Protein AF-A0A3D5WFC8-F1 (afdb_monomer_lite)

Foldseek 3Di:
DFWLLVLLCVLLVVVLVVLCVVCVLLVLPVPVVLPPCPDDPQLNQLSVVSVVLCCVLSPVVSVVLSVCCNPPQADGGTDDLSNVLSNLLSQLNVLSSLLSCLQDPAPVHVVSRDDPVSVVVVCVVVPPPHRHHSCVRNVVSVCSNPVSSVVSNVSVVVD

pLDDT: mean 88.67, std 10.7, range [50.75, 97.94]

Radius of gyration: 18.32 Å; chains: 1; bounding box: 41×29×50 Å

Secondary structure (DSSP, 8-state):
--BHHHHHHHHHHHHHHHHHHHHGGG----HHHHTT-TT-HHHHHHHHHHHHHHHIIIIIHHHHHHHHIIIIIS-S-BSHHHHHHHHHHHGGGHHHHHHHHHHHSSTTTHHHHS-HHHHHHHHHHTTT-PPPPHHHHHHHHHHHHHHHHHHHHHHHHH-

Structure (mmCIF, N/CA/C/O backbone):
data_AF-A0A3D5WFC8-F1
#
_entry.id   AF-A0A3D5WFC8-F1
#
loop_
_atom_site.group_PDB
_atom_site.id
_atom_site.type_symbol
_atom_site.label_atom_id
_atom_site.label_alt_id
_atom_site.label_comp_id
_atom_site.label_asym_id
_atom_site.label_entity_id
_atom_site.label_seq_id
_atom_site.pdbx_PDB_ins_code
_atom_site.Cartn_x
_atom_site.Cartn_y
_atom_site.Cartn_z
_atom_site.occupancy
_atom_site.B_iso_or_equiv
_atom_site.auth_seq_id
_atom_site.auth_comp_id
_atom_site.auth_asym_id
_atom_site.auth_atom_id
_atom_site.pdbx_PDB_model_num
ATOM 1 N N . MET A 1 1 ? -17.756 -12.012 14.397 1.00 64.38 1 MET A N 1
ATOM 2 C CA . MET A 1 1 ? -16.453 -11.496 14.870 1.00 64.38 1 MET A CA 1
ATOM 3 C C . MET A 1 1 ? -16.726 -10.611 16.063 1.00 64.38 1 MET A C 1
ATOM 5 O O . MET A 1 1 ? -17.373 -9.591 15.884 1.00 64.38 1 MET A O 1
ATOM 9 N N . GLU A 1 2 ? -16.324 -11.027 17.261 1.00 75.94 2 GLU A N 1
ATOM 10 C CA . GLU A 1 2 ? -16.666 -10.283 18.483 1.00 75.94 2 GLU A CA 1
ATOM 11 C C . GLU A 1 2 ? -15.630 -9.213 18.832 1.00 75.94 2 GLU A C 1
ATOM 13 O O . GLU A 1 2 ? -16.008 -8.169 19.350 1.00 75.94 2 GLU A O 1
ATOM 18 N N . TYR A 1 3 ? -14.353 -9.437 18.500 1.00 88.94 3 TYR A N 1
ATOM 19 C CA . TYR A 1 3 ? -13.235 -8.543 18.819 1.00 88.94 3 TYR A CA 1
ATOM 20 C C . TYR A 1 3 ? -12.847 -7.633 17.649 1.00 88.94 3 TYR A C 1
ATOM 22 O O . TYR A 1 3 ? -12.728 -8.092 16.508 1.00 88.94 3 TYR A O 1
ATOM 30 N N . GLY A 1 4 ? -12.556 -6.362 17.953 1.00 89.25 4 GLY A N 1
ATOM 31 C CA . GLY A 1 4 ? -12.125 -5.370 16.960 1.00 89.25 4 GLY A CA 1
ATOM 32 C C . GLY A 1 4 ? -10.868 -5.786 16.191 1.00 89.25 4 GLY A C 1
ATOM 33 O O . GLY A 1 4 ? -10.815 -5.669 14.972 1.00 89.25 4 GLY A O 1
ATOM 34 N N . THR A 1 5 ? -9.873 -6.367 16.861 1.00 93.94 5 THR A N 1
ATOM 35 C CA . THR A 1 5 ? -8.644 -6.837 16.201 1.00 93.94 5 THR A CA 1
ATOM 36 C C . THR A 1 5 ? -8.866 -7.999 15.238 1.00 93.94 5 THR A C 1
ATOM 38 O O .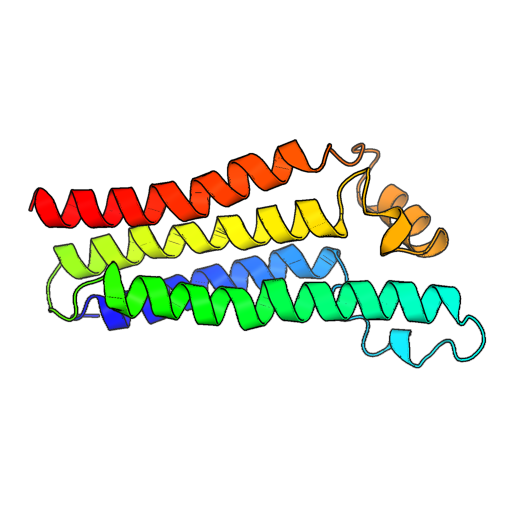 THR A 1 5 ? -8.253 -8.029 14.173 1.00 93.94 5 THR A O 1
ATOM 41 N N . SER A 1 6 ? -9.757 -8.940 15.561 1.00 95.44 6 SER A N 1
ATOM 42 C CA . SER A 1 6 ? -10.132 -10.015 14.634 1.00 95.44 6 SER A CA 1
ATOM 43 C C . SER A 1 6 ? -10.862 -9.458 13.412 1.00 95.44 6 SER A C 1
ATOM 45 O O . SER A 1 6 ? -10.582 -9.873 12.290 1.00 95.44 6 SER A O 1
ATOM 47 N N . ALA A 1 7 ? -11.748 -8.477 13.621 1.00 96.69 7 ALA A N 1
ATOM 48 C CA . ALA A 1 7 ? -12.407 -7.764 12.531 1.00 96.69 7 ALA A CA 1
ATOM 49 C C . ALA A 1 7 ? -11.410 -6.998 11.654 1.00 96.69 7 ALA A C 1
ATOM 51 O O . ALA A 1 7 ? -11.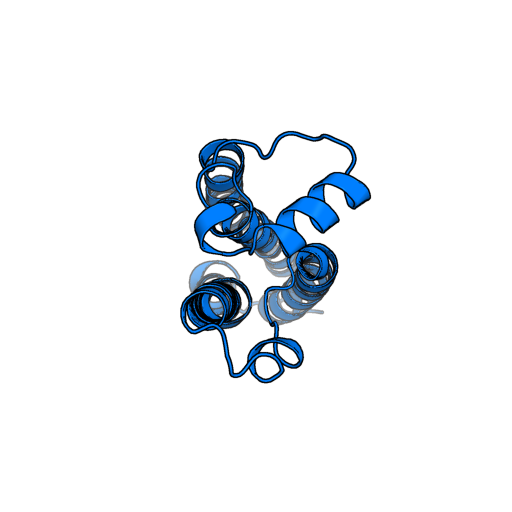531 -7.032 10.432 1.00 96.69 7 ALA A O 1
ATOM 52 N N . LEU A 1 8 ? -10.389 -6.378 12.253 1.00 97.75 8 LEU A N 1
ATOM 53 C CA . LEU A 1 8 ? -9.337 -5.684 11.513 1.00 97.75 8 LEU A CA 1
ATOM 54 C C . LEU A 1 8 ? -8.612 -6.654 10.586 1.00 97.75 8 LEU A C 1
ATOM 56 O O . LEU A 1 8 ? -8.508 -6.371 9.400 1.00 97.75 8 LEU A O 1
ATOM 60 N N . LEU A 1 9 ? -8.156 -7.802 11.099 1.00 97.31 9 LEU A N 1
ATOM 61 C CA . LEU A 1 9 ? -7.469 -8.810 10.285 1.00 97.31 9 LEU A CA 1
ATOM 62 C C . LEU A 1 9 ? -8.339 -9.287 9.115 1.00 97.31 9 LEU A C 1
ATOM 64 O O . LEU A 1 9 ? -7.847 -9.403 7.995 1.00 97.31 9 LEU A O 1
ATOM 68 N N . PHE A 1 10 ? -9.630 -9.517 9.364 1.00 97.6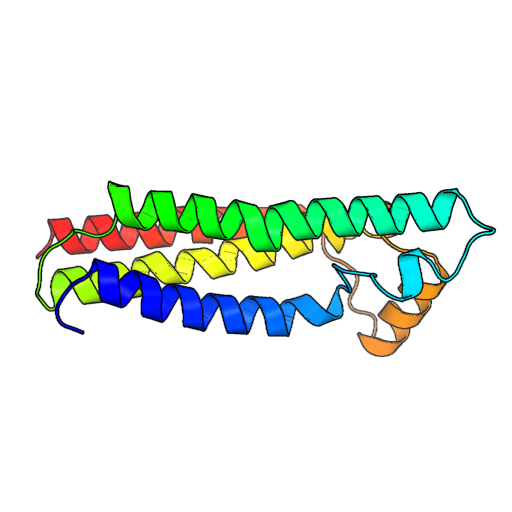2 10 PHE A N 1
ATOM 69 C CA . PHE A 1 10 ? -10.573 -9.951 8.338 1.00 97.62 10 PHE A CA 1
ATOM 70 C C . PHE A 1 10 ? -10.780 -8.895 7.243 1.00 97.62 10 PHE A C 1
ATOM 72 O O . PHE A 1 10 ? -10.532 -9.176 6.070 1.00 97.62 10 PHE A O 1
ATOM 79 N N . PHE A 1 11 ? -11.203 -7.678 7.606 1.00 97.81 11 PHE A N 1
ATOM 80 C CA . PHE A 1 11 ? -11.485 -6.625 6.625 1.00 97.81 11 PHE A CA 1
ATOM 81 C C . PHE A 1 11 ? -10.220 -6.177 5.897 1.00 97.81 11 PHE A C 1
ATOM 83 O O . PHE A 1 11 ? -10.233 -6.024 4.678 1.00 97.81 11 PHE A O 1
ATOM 90 N N . TYR A 1 12 ? -9.109 -6.038 6.623 1.00 97.81 12 TYR A N 1
ATOM 91 C CA . TYR A 1 12 ? -7.823 -5.694 6.032 1.00 97.81 12 TYR A CA 1
ATOM 92 C C . TYR A 1 12 ? -7.377 -6.751 5.023 1.00 97.81 12 TYR A C 1
ATOM 94 O O . TYR A 1 12 ? -6.978 -6.396 3.922 1.00 97.81 12 TYR A O 1
ATOM 102 N N . GLY A 1 13 ? -7.491 -8.042 5.357 1.00 97.56 13 GLY A N 1
ATOM 103 C CA . GLY A 1 13 ? -7.167 -9.134 4.439 1.00 97.56 13 GLY A CA 1
ATOM 104 C C . GLY A 1 13 ? -8.040 -9.137 3.182 1.00 97.56 13 GLY A C 1
ATOM 105 O O . GLY A 1 13 ? -7.520 -9.294 2.078 1.00 97.56 13 GLY A O 1
ATOM 106 N N . LEU A 1 14 ? -9.347 -8.900 3.332 1.00 97.38 14 LEU A N 1
ATOM 107 C CA . LEU A 1 14 ? -10.286 -8.823 2.211 1.00 97.38 14 LEU A CA 1
ATOM 108 C C . LEU A 1 14 ? -9.955 -7.656 1.272 1.00 97.38 14 LEU A C 1
ATOM 110 O O . LEU A 1 14 ? -9.815 -7.853 0.066 1.00 97.38 14 LEU A O 1
ATOM 114 N N . PHE A 1 15 ? -9.764 -6.453 1.815 1.00 97.38 15 PHE A N 1
ATOM 115 C CA . PHE A 1 15 ? -9.379 -5.290 1.013 1.00 97.38 15 PHE A CA 1
ATOM 116 C C . PHE A 1 15 ? -7.979 -5.444 0.421 1.00 97.38 15 PHE A C 1
ATOM 118 O O . PHE A 1 15 ? -7.734 -5.015 -0.704 1.00 97.38 15 PHE A O 1
ATOM 125 N N . TRP A 1 16 ? -7.065 -6.111 1.125 1.00 96.50 16 TRP A N 1
ATOM 126 C CA . TRP A 1 16 ? -5.738 -6.397 0.602 1.00 96.50 16 TRP A CA 1
ATOM 127 C C . TRP A 1 16 ? -5.772 -7.322 -0.620 1.00 96.50 16 TRP A C 1
ATOM 129 O O . TRP A 1 16 ? -5.073 -7.069 -1.603 1.00 96.50 16 TRP A O 1
ATOM 139 N N . ALA A 1 17 ? -6.615 -8.356 -0.598 1.00 96.06 17 ALA A N 1
ATOM 140 C CA . ALA A 1 17 ? -6.797 -9.250 -1.738 1.00 96.06 17 ALA A CA 1
ATOM 141 C C . ALA A 1 17 ? -7.297 -8.496 -2.985 1.00 96.06 17 ALA A C 1
ATOM 143 O O . ALA A 1 17 ? -6.759 -8.684 -4.078 1.00 96.06 17 ALA A O 1
ATOM 144 N N . GLU A 1 18 ? -8.255 -7.582 -2.810 1.00 95.50 18 GLU A N 1
ATOM 145 C CA . GLU A 1 18 ? -8.767 -6.722 -3.887 1.00 95.50 18 GLU A CA 1
ATOM 146 C C . GLU A 1 18 ? -7.669 -5.810 -4.463 1.00 95.50 18 GLU A C 1
ATOM 148 O O . GLU A 1 18 ? -7.518 -5.641 -5.678 1.00 95.50 18 GLU A O 1
ATOM 153 N N . ILE A 1 19 ? -6.824 -5.253 -3.594 1.00 94.38 19 ILE A N 1
ATOM 154 C CA . ILE A 1 19 ? -5.687 -4.429 -4.013 1.00 94.38 19 ILE A CA 1
ATOM 155 C C . ILE A 1 19 ? -4.672 -5.239 -4.817 1.00 94.38 19 ILE A C 1
ATOM 157 O O . ILE A 1 19 ? -4.167 -4.747 -5.829 1.00 94.38 19 ILE A O 1
ATOM 161 N N . LEU A 1 20 ? -4.364 -6.467 -4.402 1.00 93.69 20 LEU A N 1
ATOM 162 C CA . LEU A 1 20 ? -3.470 -7.345 -5.153 1.00 93.69 20 LEU A CA 1
ATOM 163 C C . LEU A 1 20 ? -4.026 -7.654 -6.546 1.00 93.69 20 LEU A C 1
ATOM 165 O O . LEU A 1 20 ? -3.287 -7.548 -7.528 1.00 93.69 20 LEU A O 1
ATOM 169 N N . ALA A 1 21 ? -5.322 -7.962 -6.643 1.00 92.06 21 ALA A N 1
ATOM 170 C CA . ALA A 1 21 ? -5.989 -8.232 -7.914 1.00 92.06 21 ALA A CA 1
ATOM 171 C C . ALA A 1 21 ? -5.920 -7.019 -8.859 1.00 92.06 21 ALA A C 1
ATOM 173 O O . ALA A 1 21 ? -5.464 -7.129 -9.999 1.00 92.06 21 ALA A O 1
ATOM 174 N N . THR A 1 22 ? -6.277 -5.832 -8.367 1.00 89.12 22 THR A N 1
ATOM 175 C CA . THR A 1 22 ? -6.248 -4.587 -9.156 1.00 89.12 22 THR A CA 1
ATOM 176 C C . THR A 1 22 ? -4.829 -4.115 -9.495 1.00 89.12 22 THR A C 1
ATOM 178 O O . THR A 1 22 ? -4.617 -3.460 -10.519 1.00 89.12 22 THR A O 1
ATOM 181 N N . SER A 1 23 ? -3.832 -4.473 -8.680 1.00 90.38 23 SER A N 1
ATOM 182 C CA . SER A 1 23 ? -2.422 -4.126 -8.905 1.00 90.38 23 SER A CA 1
ATOM 183 C C . SER A 1 23 ? -1.710 -5.067 -9.880 1.00 90.38 23 SER A C 1
ATOM 185 O O . SER A 1 23 ? -0.641 -4.722 -10.393 1.00 90.38 23 SER A O 1
ATOM 187 N N . ALA A 1 24 ? -2.292 -6.228 -10.196 1.00 88.00 24 ALA A N 1
ATOM 188 C CA . ALA A 1 24 ? -1.693 -7.224 -11.087 1.00 88.00 24 ALA A CA 1
ATOM 189 C C . ALA A 1 24 ? -1.349 -6.655 -12.477 1.00 88.00 24 ALA A C 1
ATOM 191 O O . ALA A 1 24 ? -0.324 -7.012 -13.067 1.00 88.00 24 ALA A O 1
ATOM 192 N N . ARG A 1 25 ? -2.143 -5.692 -12.969 1.00 85.75 25 ARG A N 1
ATOM 193 C CA . ARG A 1 25 ? -1.919 -5.011 -14.259 1.00 85.75 25 ARG A CA 1
ATOM 194 C C . ARG A 1 25 ? -0.573 -4.289 -14.369 1.00 85.75 25 ARG A C 1
ATOM 196 O O . ARG A 1 25 ? -0.076 -4.105 -15.477 1.00 85.75 25 ARG A O 1
ATOM 203 N N . TYR A 1 26 ? 0.036 -3.911 -13.245 1.00 87.50 26 TYR A N 1
ATOM 204 C CA . TYR A 1 26 ? 1.340 -3.240 -13.213 1.00 87.50 26 TYR A CA 1
ATOM 205 C C . TYR A 1 26 ? 2.525 -4.206 -13.299 1.00 87.50 26 TYR A C 1
ATOM 207 O O . TYR A 1 26 ? 3.673 -3.776 -13.367 1.00 87.50 26 TYR A O 1
ATOM 215 N N . LYS A 1 27 ? 2.278 -5.524 -13.301 1.00 88.00 27 LYS A N 1
ATOM 216 C CA . LYS A 1 27 ? 3.327 -6.550 -13.432 1.00 88.00 27 LYS A CA 1
ATOM 217 C C . LYS A 1 27 ? 4.492 -6.313 -12.461 1.00 88.00 27 LYS A C 1
ATOM 219 O O . LYS A 1 27 ? 5.669 -6.376 -12.837 1.00 88.00 27 LYS A O 1
ATOM 224 N N . GLY A 1 28 ? 4.137 -6.021 -11.209 1.00 86.81 28 GLY A N 1
ATOM 225 C CA . GLY A 1 28 ? 5.076 -5.705 -10.138 1.00 86.81 28 GLY A CA 1
ATOM 226 C C . GLY A 1 28 ? 6.096 -6.802 -9.864 1.00 86.81 28 GLY A C 1
ATOM 227 O O . GLY A 1 28 ? 7.243 -6.504 -9.557 1.00 86.81 28 GLY A O 1
ATOM 228 N N . PHE A 1 29 ? 5.703 -8.063 -10.055 1.00 88.00 29 PHE A N 1
ATOM 229 C CA . PHE A 1 29 ? 6.533 -9.246 -9.827 1.00 88.00 29 PHE A CA 1
ATOM 230 C C . PHE A 1 29 ? 6.840 -9.950 -11.159 1.00 88.00 29 PHE A C 1
ATOM 232 O O . PHE A 1 29 ? 6.189 -10.936 -11.501 1.00 88.00 29 PHE A O 1
ATOM 239 N N . PRO A 1 30 ? 7.811 -9.461 -11.954 1.00 80.38 30 PRO A N 1
ATOM 240 C CA . PRO A 1 30 ? 8.139 -10.013 -13.267 1.00 80.38 30 PRO A CA 1
ATOM 241 C C . PRO A 1 30 ? 8.931 -11.333 -13.176 1.00 80.38 30 PRO A C 1
ATOM 243 O O . PRO A 1 30 ? 9.899 -11.496 -13.907 1.00 80.38 30 PRO A O 1
ATOM 246 N N . THR A 1 31 ? 8.564 -12.272 -12.298 1.00 77.00 31 THR A N 1
ATOM 247 C CA . THR A 1 31 ? 9.368 -13.461 -11.934 1.00 77.00 31 THR A CA 1
ATOM 248 C C . THR A 1 31 ? 9.770 -14.321 -13.133 1.00 77.00 31 THR A C 1
ATOM 250 O O . THR A 1 31 ? 10.934 -14.696 -13.245 1.00 77.00 31 THR A O 1
ATOM 253 N N . VAL A 1 32 ? 8.852 -14.560 -14.074 1.00 77.00 32 VAL A N 1
ATOM 254 C CA . VAL A 1 32 ? 9.123 -15.324 -15.307 1.00 77.00 32 VAL A CA 1
ATOM 255 C C . VAL A 1 32 ? 10.034 -14.539 -16.258 1.00 77.00 32 VAL A C 1
ATOM 257 O O . VAL A 1 32 ? 11.008 -15.058 -16.791 1.00 77.00 32 VAL A O 1
ATOM 260 N N . THR A 1 33 ? 9.755 -13.250 -16.449 1.00 73.12 33 THR A N 1
ATOM 261 C CA . THR A 1 33 ? 10.471 -12.398 -17.413 1.00 73.12 33 THR A CA 1
ATOM 262 C C . THR A 1 33 ? 11.806 -11.857 -16.897 1.00 73.12 33 THR A C 1
ATOM 264 O O . THR A 1 33 ? 12.633 -11.413 -17.690 1.00 73.12 33 THR A O 1
ATOM 267 N N . LEU A 1 34 ? 12.039 -11.864 -15.582 1.00 74.94 34 LEU A N 1
ATOM 268 C CA . LEU A 1 34 ? 13.261 -11.346 -14.963 1.00 74.94 34 LEU A CA 1
ATOM 269 C C . LEU A 1 34 ? 14.480 -12.182 -15.368 1.00 74.94 34 LEU A C 1
ATOM 271 O O . LEU A 1 34 ? 15.558 -11.635 -15.586 1.00 74.94 34 LEU A O 1
ATOM 275 N N . TRP A 1 35 ? 14.276 -13.492 -15.507 1.00 72.06 35 TRP A N 1
ATOM 276 C CA . TRP A 1 35 ? 15.308 -14.468 -15.851 1.00 72.06 35 TRP A CA 1
ATOM 277 C C . TRP A 1 35 ? 15.236 -14.935 -17.304 1.00 72.06 35 TRP A C 1
ATOM 279 O O . TRP A 1 35 ? 16.066 -15.729 -17.716 1.00 72.06 35 TRP A O 1
ATOM 289 N N . ALA A 1 36 ? 14.276 -14.460 -18.098 1.00 69.06 36 ALA A N 1
ATOM 290 C CA . ALA A 1 36 ? 14.138 -14.876 -19.494 1.00 69.06 36 ALA A CA 1
ATOM 291 C C . ALA A 1 36 ? 15.024 -14.075 -20.465 1.00 69.06 36 ALA A C 1
ATOM 293 O O . ALA A 1 36 ? 15.191 -14.482 -21.608 1.00 69.06 36 ALA A O 1
ATOM 294 N N . HIS A 1 37 ? 15.549 -12.907 -20.073 1.00 62.62 37 HIS A N 1
ATOM 295 C CA . HIS A 1 37 ? 16.319 -12.019 -20.961 1.00 62.62 37 HIS A CA 1
ATOM 296 C C . HIS A 1 37 ? 17.721 -11.781 -20.396 1.00 62.62 37 HIS A C 1
ATOM 298 O O . HIS A 1 37 ? 18.009 -10.742 -19.805 1.00 62.62 37 HIS A O 1
ATOM 304 N N . TRP A 1 38 ? 18.606 -12.766 -20.567 1.00 56.62 38 TRP A N 1
ATOM 305 C CA . TRP A 1 38 ? 19.981 -12.724 -20.048 1.00 56.62 38 TRP A CA 1
ATOM 306 C C . TRP A 1 38 ? 20.901 -11.732 -20.792 1.00 56.62 38 TRP A C 1
ATOM 308 O O . TRP A 1 38 ? 22.018 -11.504 -20.340 1.00 56.62 38 TRP A O 1
ATOM 318 N N . GLY A 1 39 ? 20.438 -11.104 -21.883 1.00 60.12 39 GLY A N 1
ATOM 319 C CA . GLY A 1 39 ? 21.254 -10.228 -22.738 1.00 60.12 39 GLY A CA 1
ATOM 320 C C . GLY A 1 39 ? 21.202 -8.720 -22.443 1.00 60.12 39 GLY A C 1
ATOM 321 O O . GLY A 1 39 ? 22.167 -8.025 -22.741 1.00 60.12 39 GLY A O 1
ATOM 322 N N . CYS A 1 40 ? 20.131 -8.191 -21.831 1.00 72.19 40 CYS A N 1
ATOM 323 C CA . CYS A 1 40 ? 19.943 -6.740 -21.648 1.00 72.19 40 CYS A CA 1
ATOM 324 C C . CYS A 1 40 ? 20.012 -6.326 -20.168 1.00 72.19 40 CYS A C 1
ATOM 326 O O . CYS A 1 40 ? 19.020 -6.367 -19.433 1.00 72.19 40 CYS A O 1
ATOM 328 N N . ARG A 1 41 ? 21.199 -5.887 -19.724 1.00 79.75 41 ARG A N 1
ATOM 329 C CA . ARG A 1 41 ? 21.468 -5.461 -18.334 1.00 79.75 41 ARG A CA 1
ATOM 330 C C . ARG A 1 41 ? 20.539 -4.335 -17.860 1.00 79.75 41 ARG A C 1
ATOM 332 O O . ARG A 1 41 ? 20.108 -4.345 -16.703 1.00 79.75 41 ARG A O 1
ATOM 339 N N . ASP A 1 42 ? 20.189 -3.407 -18.747 1.00 83.75 42 ASP A N 1
ATOM 340 C CA . ASP A 1 42 ? 19.332 -2.263 -18.421 1.00 83.75 42 ASP A CA 1
ATOM 341 C C . ASP A 1 42 ? 17.877 -2.672 -18.178 1.00 83.75 42 ASP A C 1
ATOM 343 O O . ASP A 1 42 ? 17.284 -2.280 -17.171 1.00 83.75 42 ASP A O 1
ATOM 347 N N . GLU A 1 43 ? 17.311 -3.532 -19.027 1.00 84.00 43 GLU A N 1
ATOM 348 C CA . GLU A 1 43 ? 15.949 -4.049 -18.846 1.00 84.00 43 GLU A CA 1
ATOM 349 C C . GLU A 1 43 ? 15.820 -4.864 -17.561 1.00 84.00 43 GLU A C 1
ATOM 351 O O . GLU A 1 43 ? 14.871 -4.689 -16.791 1.00 84.00 43 GLU A O 1
ATOM 356 N N . ARG A 1 44 ? 16.816 -5.715 -17.287 1.00 84.56 44 ARG A N 1
ATOM 357 C CA . ARG A 1 44 ? 16.884 -6.485 -16.043 1.00 84.56 44 ARG A CA 1
ATOM 358 C C . ARG A 1 44 ? 16.905 -5.563 -14.828 1.00 84.56 44 ARG A C 1
ATOM 360 O O . ARG A 1 44 ? 16.201 -5.821 -13.854 1.00 84.56 44 ARG A O 1
ATOM 367 N N . THR A 1 45 ? 17.656 -4.465 -14.898 1.00 88.75 45 THR A N 1
ATOM 368 C CA . THR A 1 45 ? 17.728 -3.469 -13.823 1.00 88.75 45 THR A CA 1
ATOM 369 C C . THR A 1 45 ? 16.384 -2.769 -13.609 1.00 88.75 45 THR A C 1
ATOM 371 O O . THR A 1 45 ? 15.957 -2.625 -12.463 1.00 88.75 45 THR A O 1
ATOM 374 N N . ARG A 1 46 ? 15.677 -2.370 -14.676 1.00 89.75 46 ARG A N 1
ATOM 375 C CA . ARG A 1 46 ? 14.333 -1.761 -14.574 1.00 89.75 46 ARG A CA 1
ATOM 376 C C . ARG A 1 46 ? 13.320 -2.724 -13.945 1.00 89.75 46 ARG A C 1
ATOM 378 O O . ARG A 1 46 ? 12.641 -2.357 -12.985 1.00 89.75 46 ARG A O 1
ATOM 385 N N . ARG A 1 47 ? 13.281 -3.978 -14.414 1.00 89.25 47 ARG A N 1
ATOM 386 C CA . ARG A 1 47 ? 12.409 -5.038 -13.873 1.00 89.25 47 ARG A CA 1
ATOM 387 C C . ARG A 1 47 ? 12.719 -5.343 -12.406 1.00 89.25 47 ARG A C 1
ATOM 389 O O . ARG A 1 47 ? 11.794 -5.481 -11.611 1.00 89.25 47 ARG A O 1
ATOM 396 N N . LEU A 1 48 ? 13.999 -5.386 -12.028 1.00 91.00 48 LEU A N 1
ATOM 397 C CA . LEU A 1 48 ? 14.416 -5.582 -10.639 1.00 91.00 48 LEU A CA 1
ATOM 398 C C . LEU A 1 48 ? 13.987 -4.411 -9.748 1.00 91.00 48 LEU A C 1
ATOM 400 O O . LEU A 1 48 ? 13.428 -4.639 -8.682 1.00 91.00 48 LEU A O 1
ATOM 404 N N . LYS A 1 49 ? 14.183 -3.161 -10.190 1.00 92.25 49 LYS A N 1
ATOM 405 C CA . LYS A 1 49 ? 13.706 -1.973 -9.462 1.00 92.25 49 LYS A CA 1
ATOM 406 C C . LYS A 1 49 ? 12.193 -2.030 -9.244 1.00 92.25 49 LYS A C 1
ATOM 408 O O . LYS A 1 49 ? 11.735 -1.806 -8.127 1.00 92.25 49 LYS A O 1
ATOM 413 N N . ARG A 1 50 ? 11.426 -2.383 -10.284 1.00 93.25 50 ARG A N 1
ATOM 414 C CA . ARG A 1 50 ? 9.965 -2.555 -10.201 1.00 93.25 50 ARG A CA 1
ATOM 415 C C . ARG A 1 50 ? 9.590 -3.645 -9.198 1.00 93.25 50 ARG A C 1
ATOM 417 O O . ARG A 1 50 ? 8.701 -3.428 -8.377 1.00 93.25 50 ARG A O 1
ATOM 424 N N . MET A 1 51 ? 10.305 -4.769 -9.210 1.00 94.12 51 MET A N 1
ATOM 425 C CA . MET A 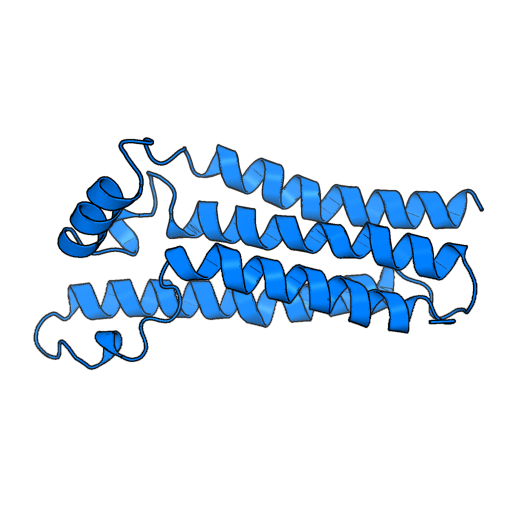1 51 ? 10.122 -5.860 -8.252 1.00 94.12 51 MET A CA 1
ATOM 426 C C . MET A 1 51 ? 10.390 -5.421 -6.817 1.00 94.12 51 MET A C 1
ATOM 428 O O . MET A 1 51 ? 9.538 -5.631 -5.962 1.00 94.12 51 MET A O 1
ATOM 432 N N . VAL A 1 52 ? 11.522 -4.767 -6.553 1.00 94.62 52 VAL A N 1
ATOM 433 C CA . VAL A 1 52 ? 11.877 -4.282 -5.211 1.00 94.62 52 VAL A CA 1
ATOM 434 C C . VAL A 1 52 ? 10.821 -3.312 -4.686 1.00 94.62 52 VAL A C 1
ATOM 436 O O . VAL A 1 52 ? 10.327 -3.488 -3.576 1.00 94.62 52 VAL A O 1
ATOM 439 N N . VAL A 1 53 ? 10.404 -2.336 -5.499 1.00 95.38 53 VAL A N 1
ATOM 440 C CA . VAL A 1 53 ? 9.341 -1.393 -5.117 1.00 95.38 53 VAL A CA 1
ATOM 441 C C . VAL A 1 53 ? 8.022 -2.119 -4.844 1.00 95.38 53 VAL A C 1
ATOM 443 O O . VAL A 1 53 ? 7.339 -1.796 -3.877 1.00 95.38 53 VAL A O 1
ATOM 446 N N . SER A 1 54 ? 7.677 -3.126 -5.648 1.00 95.31 54 SER A N 1
ATOM 447 C CA . SER A 1 54 ? 6.458 -3.923 -5.458 1.00 95.31 54 SER A CA 1
ATOM 448 C C . SER A 1 54 ? 6.515 -4.786 -4.198 1.00 95.31 54 SER A C 1
ATOM 450 O O . SER A 1 54 ? 5.520 -4.891 -3.494 1.00 95.31 54 SER A O 1
ATOM 452 N N . VAL A 1 55 ? 7.671 -5.359 -3.854 1.00 95.50 55 VAL A N 1
ATOM 453 C CA . VAL A 1 55 ? 7.862 -6.066 -2.578 1.00 95.50 55 VAL A CA 1
ATOM 454 C C . VAL A 1 55 ? 7.675 -5.103 -1.407 1.00 95.50 55 VAL A C 1
ATOM 456 O O . VAL A 1 55 ? 6.938 -5.407 -0.472 1.00 95.50 55 VAL A O 1
ATOM 459 N N . ILE A 1 56 ? 8.290 -3.921 -1.465 1.00 96.56 56 ILE A N 1
ATOM 460 C CA . ILE A 1 56 ? 8.188 -2.936 -0.385 1.00 96.56 56 ILE A CA 1
ATOM 461 C C . ILE A 1 56 ? 6.742 -2.463 -0.229 1.00 96.56 56 ILE A C 1
ATOM 463 O O . ILE A 1 56 ? 6.182 -2.578 0.856 1.00 96.56 56 ILE A O 1
ATOM 467 N N . LEU A 1 57 ? 6.118 -1.969 -1.299 1.00 96.12 57 LEU A N 1
ATOM 468 C CA . LEU A 1 57 ? 4.800 -1.338 -1.221 1.00 96.12 57 LEU A CA 1
ATOM 469 C C . LEU A 1 57 ? 3.645 -2.334 -1.147 1.00 96.12 57 LEU A C 1
ATOM 471 O O . LEU A 1 57 ? 2.635 -2.003 -0.544 1.00 96.12 57 LEU A O 1
ATOM 475 N N . LEU A 1 58 ? 3.771 -3.532 -1.724 1.00 95.81 58 LEU A N 1
ATOM 476 C CA . LEU A 1 58 ? 2.700 -4.533 -1.722 1.00 95.81 58 LEU A CA 1
ATOM 477 C C . LEU A 1 58 ? 2.948 -5.707 -0.766 1.00 95.81 58 LEU A C 1
ATOM 479 O O . LEU A 1 58 ? 2.162 -6.636 -0.742 1.00 95.81 58 LEU A O 1
ATOM 483 N N . ASN A 1 59 ? 4.031 -5.754 0.005 1.00 94.88 59 ASN A N 1
ATOM 484 C CA . ASN A 1 59 ? 4.181 -6.816 1.012 1.00 94.88 59 ASN A CA 1
ATOM 485 C C . ASN A 1 59 ? 4.603 -6.230 2.348 1.00 94.88 59 ASN A C 1
ATOM 487 O O . ASN A 1 59 ? 3.883 -6.358 3.333 1.00 94.88 59 ASN A O 1
ATOM 491 N N . ILE A 1 60 ? 5.734 -5.528 2.376 1.00 97.19 60 ILE A N 1
ATOM 492 C CA . ILE A 1 60 ? 6.301 -5.026 3.631 1.00 97.19 60 ILE A CA 1
ATOM 493 C C . ILE A 1 60 ? 5.421 -3.918 4.218 1.00 97.19 60 ILE A C 1
ATOM 495 O O . ILE A 1 60 ? 5.028 -3.987 5.380 1.00 97.19 60 ILE A O 1
ATOM 499 N N . PHE A 1 61 ? 5.078 -2.910 3.415 1.00 96.69 61 PHE A N 1
ATOM 500 C CA . PHE A 1 61 ? 4.327 -1.746 3.877 1.00 96.69 61 PHE A CA 1
ATOM 501 C C . PHE A 1 61 ? 2.923 -2.105 4.402 1.00 96.69 61 PHE A C 1
ATOM 503 O O . PHE A 1 61 ? 2.606 -1.657 5.501 1.00 96.69 61 PHE A O 1
ATOM 510 N N . PRO A 1 62 ? 2.103 -2.946 3.730 1.00 96.88 62 PRO A N 1
ATOM 511 C CA . PRO A 1 62 ? 0.820 -3.383 4.277 1.00 96.88 62 PRO A CA 1
ATOM 512 C C . PRO A 1 62 ? 0.956 -4.100 5.625 1.00 96.88 62 PRO A C 1
ATOM 514 O O . PRO A 1 62 ? 0.200 -3.827 6.550 1.00 96.88 62 PRO A O 1
ATOM 517 N N . ILE A 1 63 ? 1.960 -4.967 5.788 1.00 97.44 63 ILE A N 1
ATOM 518 C CA . ILE A 1 63 ? 2.182 -5.680 7.056 1.00 97.44 63 ILE A CA 1
ATOM 519 C C . ILE A 1 63 ? 2.542 -4.700 8.179 1.00 97.44 63 ILE A C 1
ATOM 521 O O . ILE A 1 63 ? 1.964 -4.760 9.265 1.00 97.44 63 ILE A O 1
ATOM 525 N N . VAL A 1 64 ? 3.466 -3.772 7.917 1.00 97.88 64 VAL A N 1
ATOM 526 C CA . VAL A 1 64 ? 3.853 -2.740 8.892 1.00 97.88 64 VAL A CA 1
ATOM 527 C C . VAL A 1 64 ? 2.654 -1.860 9.241 1.00 97.88 64 VAL A C 1
ATOM 529 O O . VAL A 1 64 ? 2.401 -1.593 10.415 1.00 97.88 64 VAL A O 1
ATOM 532 N N . TRP A 1 65 ? 1.879 -1.453 8.236 1.00 97.94 65 TRP A N 1
ATOM 533 C CA . TRP A 1 65 ? 0.706 -0.613 8.423 1.00 97.94 65 TRP A CA 1
ATOM 534 C C . TRP A 1 65 ? -0.391 -1.316 9.225 1.00 97.94 65 TRP A C 1
ATOM 536 O O . TRP A 1 65 ? -0.938 -0.736 10.160 1.00 97.94 65 TRP A O 1
ATOM 546 N N . LEU A 1 66 ? -0.660 -2.591 8.938 1.00 97.94 66 LEU A N 1
ATOM 547 C CA . LEU A 1 66 ? -1.542 -3.423 9.751 1.00 97.94 66 LEU A CA 1
ATOM 548 C C . LEU A 1 66 ? -1.073 -3.468 11.211 1.00 97.94 66 LEU A C 1
ATOM 550 O O . LEU A 1 66 ? -1.899 -3.342 12.110 1.00 97.94 66 LEU A O 1
ATOM 554 N N . GLY A 1 67 ? 0.237 -3.575 11.452 1.00 97.75 67 GLY A N 1
ATOM 555 C CA . GLY A 1 67 ? 0.824 -3.498 12.792 1.00 97.75 67 GLY A CA 1
ATOM 556 C C . GLY A 1 67 ? 0.509 -2.182 13.512 1.00 97.75 67 GLY A C 1
ATOM 557 O O . GLY A 1 67 ? 0.131 -2.203 14.686 1.00 97.75 67 GLY A O 1
ATOM 558 N N . VAL A 1 68 ? 0.589 -1.048 12.806 1.00 97.56 68 VAL A N 1
ATOM 559 C CA . VAL A 1 68 ? 0.209 0.276 13.333 1.00 97.56 68 VAL A CA 1
ATOM 560 C C . VAL A 1 68 ? -1.273 0.306 13.706 1.00 97.56 68 VAL A C 1
ATOM 562 O O . VAL A 1 68 ? -1.615 0.644 14.840 1.00 97.56 68 VAL A O 1
ATOM 565 N N . LEU A 1 69 ? -2.159 -0.105 12.792 1.00 97.75 69 LEU A N 1
ATOM 566 C CA . LEU A 1 69 ? -3.604 -0.112 13.042 1.00 97.75 69 LEU A CA 1
ATOM 567 C C . LEU A 1 69 ? -3.976 -1.035 14.211 1.00 97.75 69 LEU A C 1
ATOM 569 O O . LEU A 1 69 ? -4.776 -0.668 15.071 1.00 97.75 69 LEU A O 1
ATOM 573 N N . TYR A 1 70 ? -3.367 -2.218 14.261 1.00 97.12 70 TYR A N 1
ATOM 574 C CA . TYR A 1 70 ? -3.612 -3.234 15.281 1.00 97.12 70 TYR A CA 1
ATOM 575 C C . TYR A 1 70 ? -3.149 -2.799 16.674 1.00 97.12 70 TYR A C 1
ATOM 577 O O . TYR A 1 70 ? -3.761 -3.165 17.677 1.00 97.12 70 TYR A O 1
ATOM 585 N N . THR A 1 71 ? -2.045 -2.055 16.746 1.00 96.56 71 THR A N 1
ATOM 586 C CA . THR A 1 71 ? -1.443 -1.668 18.027 1.00 96.56 71 THR A CA 1
ATOM 587 C C . THR A 1 71 ? -2.034 -0.367 18.557 1.00 96.56 71 THR A C 1
ATOM 589 O O . THR A 1 71 ? -2.219 -0.250 19.766 1.00 96.56 71 THR A O 1
ATOM 592 N N . TRP A 1 72 ? -2.322 0.606 17.684 1.00 96.75 72 TRP A N 1
ATOM 593 C CA . TRP A 1 72 ? -2.610 1.985 18.104 1.00 96.75 72 TRP A CA 1
ATOM 594 C C . TRP A 1 72 ? -4.001 2.503 17.741 1.00 96.75 72 TRP A C 1
ATOM 596 O O . TRP A 1 72 ? -4.441 3.478 18.339 1.00 96.75 72 TRP A O 1
ATOM 606 N N . VAL A 1 73 ? -4.696 1.891 16.780 1.00 96.50 73 VAL A N 1
ATOM 607 C CA . VAL A 1 73 ? -5.965 2.434 16.261 1.00 96.50 73 VAL A CA 1
ATOM 608 C C . VAL A 1 73 ? -7.152 1.605 16.731 1.00 96.50 73 VAL A C 1
ATOM 610 O O . VAL A 1 73 ? -8.146 2.153 17.198 1.00 96.50 73 VAL A O 1
ATOM 613 N N . VAL A 1 74 ? -7.062 0.280 16.617 1.00 95.88 74 VAL A N 1
ATOM 614 C CA . VAL A 1 74 ? -8.185 -0.620 16.893 1.00 95.88 74 VAL A CA 1
ATOM 615 C C . VAL A 1 74 ? -8.038 -1.255 18.280 1.00 95.88 74 VAL A C 1
ATOM 617 O O . VAL A 1 74 ? -7.063 -1.966 18.529 1.00 95.88 74 VAL A O 1
ATOM 620 N N . PRO A 1 75 ? -9.003 -1.062 19.195 1.00 93.50 75 PRO A N 1
ATOM 621 C CA . PRO A 1 75 ? -8.916 -1.611 20.541 1.00 93.50 75 PRO A CA 1
ATOM 622 C C . PRO A 1 75 ? -9.099 -3.136 20.564 1.00 93.50 75 PRO A C 1
ATOM 624 O O . PRO A 1 75 ? -9.938 -3.706 19.863 1.00 93.50 75 PRO A O 1
ATOM 627 N N . LYS A 1 76 ? -8.366 -3.805 21.464 1.00 93.12 76 LYS A N 1
ATOM 628 C CA . LYS A 1 76 ? -8.467 -5.253 21.742 1.00 93.12 76 LYS A CA 1
ATOM 629 C C . LYS A 1 76 ? -9.657 -5.589 22.648 1.00 93.12 76 LYS A C 1
ATOM 631 O O . LYS A 1 76 ? -9.505 -6.269 23.659 1.00 93.12 76 LYS A O 1
ATOM 636 N N . LYS A 1 77 ? -10.834 -5.056 22.333 1.00 91.94 77 LYS A N 1
ATOM 637 C CA . LYS A 1 77 ? -12.067 -5.271 23.099 1.00 91.94 77 LYS A CA 1
ATOM 638 C C . LYS A 1 77 ? -13.147 -5.833 22.191 1.00 91.94 77 LYS A C 1
ATOM 640 O O . LYS A 1 77 ? -13.089 -5.658 20.969 1.00 91.94 77 LYS A O 1
ATOM 645 N N . SER A 1 78 ? -14.100 -6.530 22.795 1.00 92.12 78 SER A N 1
ATOM 646 C CA . SER A 1 78 ? -15.295 -6.956 22.090 1.00 92.12 78 SER A CA 1
ATOM 647 C C . SER A 1 78 ? -16.310 -5.820 21.994 1.00 92.12 78 SER A C 1
ATOM 649 O O . SER A 1 78 ? -16.308 -4.896 22.809 1.00 92.12 78 SER A O 1
ATOM 651 N N . GLY A 1 79 ? -17.160 -5.884 20.974 1.00 93.06 79 GLY A N 1
ATOM 652 C CA . GLY A 1 79 ? -18.285 -4.968 20.808 1.00 93.06 79 GLY A CA 1
ATOM 653 C C . GLY A 1 79 ? -18.377 -4.349 19.419 1.00 93.06 79 GLY A C 1
ATOM 654 O O . GLY A 1 79 ? -17.442 -4.390 18.619 1.00 93.06 79 GLY A O 1
ATOM 655 N N . VAL A 1 80 ? -19.532 -3.741 19.150 1.00 94.06 80 VAL A N 1
ATOM 656 C CA . VAL A 1 80 ? -19.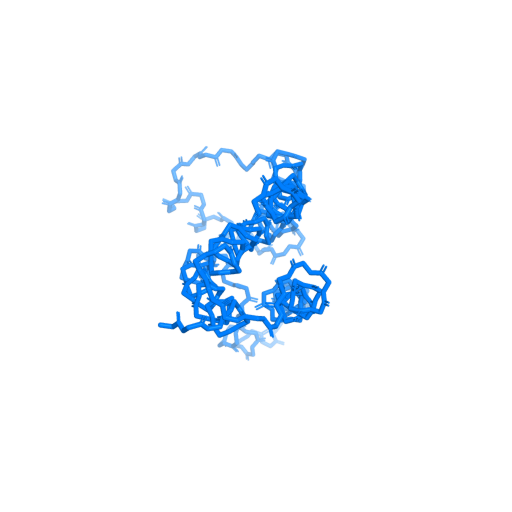853 -3.161 17.840 1.00 94.06 80 VAL A CA 1
ATOM 657 C C . VAL A 1 80 ? -18.920 -1.999 17.498 1.00 94.06 80 VAL A C 1
ATOM 659 O O . VAL A 1 80 ? -18.424 -1.935 16.379 1.00 94.06 80 VAL A O 1
ATOM 662 N N . VAL A 1 81 ? -18.618 -1.120 18.460 1.00 95.12 81 VAL A N 1
ATOM 663 C CA . VAL A 1 81 ? -17.747 0.046 18.229 1.00 95.12 81 VAL A CA 1
ATOM 664 C C . VAL A 1 81 ? -16.327 -0.379 17.807 1.00 95.12 81 VAL A C 1
ATOM 666 O O . VAL A 1 81 ? -15.915 0.026 16.720 1.00 95.12 81 VAL A O 1
ATOM 669 N N . PRO A 1 82 ? -15.600 -1.258 18.537 1.00 95.75 82 PRO A N 1
ATOM 670 C CA . PRO A 1 82 ? -14.314 -1.797 18.077 1.00 95.75 82 PRO A CA 1
ATOM 671 C C . PRO A 1 82 ? -14.345 -2.430 16.679 1.00 95.75 82 PRO A C 1
ATOM 673 O O . PRO A 1 82 ? -13.400 -2.264 15.907 1.00 95.75 82 PRO A O 1
ATOM 676 N N . VAL A 1 83 ? -15.416 -3.157 16.341 1.00 96.25 83 VAL A N 1
ATOM 677 C CA . VAL A 1 83 ? -15.579 -3.790 15.022 1.00 96.25 83 VAL A CA 1
ATOM 678 C C . VAL A 1 83 ? -15.770 -2.739 13.924 1.00 96.25 83 VAL A C 1
ATOM 680 O O . VAL A 1 83 ? -15.134 -2.830 12.874 1.00 96.25 83 VAL A O 1
ATOM 683 N N . SER A 1 84 ? -16.578 -1.709 14.171 1.00 96.62 84 SER A N 1
ATOM 684 C CA . SER A 1 84 ? -16.774 -0.592 13.240 1.00 96.62 84 SER A CA 1
ATOM 685 C C . SER A 1 84 ? -15.499 0.232 13.051 1.00 96.62 84 SER A C 1
ATOM 687 O O . SER A 1 84 ? -15.152 0.571 11.920 1.00 96.62 84 SER A O 1
ATOM 689 N N . MET A 1 85 ? -14.752 0.494 14.132 1.00 97.56 85 MET A N 1
ATOM 690 C CA . MET A 1 85 ? -13.433 1.133 14.059 1.00 97.56 85 MET A CA 1
ATOM 691 C C . MET A 1 85 ? -12.479 0.323 13.178 1.00 97.56 85 MET A C 1
ATOM 693 O O . MET A 1 85 ? -11.775 0.891 12.347 1.00 97.56 85 MET A O 1
ATOM 697 N N . ALA A 1 86 ? -12.475 -1.003 13.325 1.00 97.62 86 ALA A N 1
ATOM 698 C CA . ALA A 1 86 ? -11.641 -1.895 12.534 1.00 97.62 86 ALA A CA 1
ATOM 699 C C . ALA A 1 86 ? -11.984 -1.869 11.040 1.00 97.62 86 ALA A C 1
ATOM 701 O O . ALA A 1 86 ? -11.085 -1.742 10.206 1.00 97.62 86 ALA A O 1
ATOM 702 N N . ALA A 1 87 ? -13.276 -1.937 10.704 1.00 97.06 87 ALA A N 1
ATOM 703 C CA . ALA A 1 87 ? -13.750 -1.823 9.329 1.00 97.06 87 ALA A CA 1
ATOM 704 C C . ALA A 1 87 ? -13.325 -0.482 8.710 1.00 97.06 87 ALA A C 1
ATOM 706 O O . ALA A 1 87 ? -12.717 -0.460 7.640 1.00 97.06 87 ALA A O 1
ATOM 707 N N . LEU A 1 88 ? -13.549 0.628 9.420 1.00 97.31 88 LEU A N 1
ATOM 708 C CA . LEU A 1 88 ? -13.206 1.963 8.939 1.00 97.31 88 LEU A CA 1
ATOM 709 C C . LEU A 1 88 ? -11.692 2.144 8.773 1.00 97.31 88 LEU A C 1
ATOM 711 O O . LEU A 1 88 ? -11.241 2.564 7.711 1.00 97.31 88 LEU A O 1
ATOM 715 N N . ALA A 1 89 ? -10.899 1.761 9.777 1.00 97.69 89 ALA A N 1
ATOM 716 C CA . ALA A 1 89 ? -9.441 1.849 9.729 1.00 97.69 89 ALA A CA 1
ATOM 717 C C . ALA A 1 89 ? -8.851 1.015 8.582 1.00 97.69 89 ALA A C 1
ATOM 719 O O . ALA A 1 89 ? -7.895 1.446 7.934 1.00 97.69 89 ALA A O 1
ATOM 720 N N . SER A 1 90 ? -9.427 -0.157 8.295 1.00 97.81 90 SER A N 1
ATOM 721 C CA . SER A 1 90 ? -8.935 -1.041 7.235 1.00 97.81 90 SER A CA 1
ATOM 722 C C . SER A 1 90 ? -9.061 -0.447 5.825 1.00 97.81 90 SER A C 1
ATOM 724 O O . SER A 1 90 ? -8.231 -0.766 4.982 1.00 97.81 90 SER A O 1
ATOM 726 N N . LEU A 1 91 ? -9.983 0.496 5.577 1.00 97.44 91 LEU A N 1
ATOM 727 C CA . LEU A 1 91 ? -10.101 1.202 4.287 1.00 97.44 91 LEU A CA 1
ATOM 728 C C . LEU A 1 91 ? -8.858 2.033 3.930 1.00 97.44 91 LEU A C 1
ATOM 730 O O . LEU A 1 91 ? -8.609 2.306 2.755 1.00 97.44 91 LEU A O 1
ATOM 734 N N . SER A 1 92 ? -8.035 2.391 4.919 1.00 97.44 92 SER A N 1
ATOM 735 C CA . SER A 1 92 ? -6.759 3.084 4.696 1.00 97.44 92 SER A CA 1
ATOM 736 C C . SER A 1 92 ? -5.825 2.339 3.736 1.00 97.44 92 SER A C 1
ATOM 738 O O . SER A 1 92 ? -5.023 2.964 3.040 1.00 97.44 92 SER A O 1
ATOM 740 N N . ILE A 1 93 ? -5.965 1.013 3.640 1.00 96.25 93 ILE A N 1
ATOM 741 C CA . ILE A 1 93 ? -5.141 0.156 2.790 1.00 96.25 93 ILE A CA 1
ATOM 742 C C . ILE A 1 93 ? -5.263 0.495 1.299 1.00 96.25 93 ILE A C 1
ATOM 744 O O . ILE A 1 93 ? -4.274 0.390 0.578 1.00 96.25 93 ILE A O 1
ATOM 748 N N . PHE A 1 94 ? -6.407 1.017 0.838 1.00 95.62 94 PHE A N 1
ATOM 749 C CA . PHE A 1 94 ? -6.571 1.498 -0.543 1.00 95.62 94 PHE A CA 1
ATOM 750 C C . PHE A 1 94 ? -5.623 2.656 -0.887 1.00 95.62 94 PHE A C 1
ATOM 752 O O . PHE A 1 94 ? -5.275 2.862 -2.055 1.00 95.62 94 PHE A O 1
ATOM 759 N N . GLY A 1 95 ? -5.140 3.380 0.128 1.00 94.69 95 GLY A N 1
ATOM 760 C CA . GLY A 1 95 ? -4.089 4.374 -0.040 1.00 94.69 95 GLY A CA 1
ATOM 761 C C . GLY A 1 95 ? -2.796 3.766 -0.586 1.00 94.69 95 GLY A C 1
ATOM 762 O O . GLY A 1 95 ? -2.158 4.365 -1.450 1.00 94.69 95 GLY A O 1
ATOM 763 N N . ILE A 1 96 ? -2.455 2.537 -0.183 1.00 93.50 96 ILE A N 1
ATOM 764 C CA . ILE A 1 96 ? -1.248 1.822 -0.626 1.00 93.50 96 ILE A CA 1
ATOM 765 C C . ILE A 1 96 ? -1.277 1.582 -2.136 1.00 93.50 96 ILE A C 1
ATOM 767 O O . ILE A 1 96 ? -0.275 1.804 -2.810 1.00 93.50 96 ILE A O 1
ATOM 771 N N . THR A 1 97 ? -2.424 1.200 -2.700 1.00 92.25 97 THR A N 1
ATOM 772 C CA . THR A 1 97 ? -2.586 1.010 -4.152 1.00 92.25 97 THR A CA 1
ATOM 773 C C . THR A 1 97 ? -2.336 2.299 -4.917 1.00 92.25 97 THR A C 1
ATOM 775 O O . THR A 1 97 ? -1.710 2.295 -5.978 1.00 92.25 97 THR A O 1
ATOM 778 N N . ARG A 1 98 ? -2.817 3.426 -4.379 1.00 91.19 98 ARG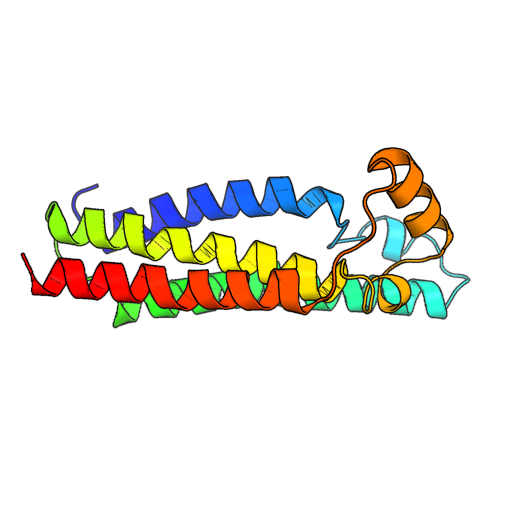 A N 1
ATOM 779 C CA . ARG A 1 98 ? -2.601 4.748 -4.973 1.00 91.19 98 ARG A CA 1
ATOM 780 C C . ARG A 1 98 ? -1.133 5.149 -4.886 1.00 91.19 98 ARG A C 1
ATOM 782 O O . ARG A 1 98 ? -0.582 5.581 -5.894 1.00 91.19 98 ARG A O 1
ATOM 789 N N . LEU A 1 99 ? -0.477 4.928 -3.746 1.00 93.62 99 LEU A N 1
ATOM 790 C CA . LEU A 1 99 ? 0.966 5.137 -3.619 1.00 93.62 99 LEU A CA 1
ATOM 791 C C . LEU A 1 99 ? 1.742 4.277 -4.622 1.00 93.62 99 LEU A C 1
ATOM 793 O O . LEU A 1 99 ? 2.584 4.793 -5.351 1.00 93.62 99 LEU A O 1
ATOM 797 N N . TYR A 1 100 ? 1.408 2.991 -4.716 1.00 94.19 100 TYR A N 1
ATOM 798 C CA . TYR A 1 100 ? 2.026 2.054 -5.648 1.00 94.19 100 TYR A CA 1
ATOM 799 C C . TYR A 1 100 ? 1.892 2.519 -7.100 1.00 94.19 100 TYR A C 1
ATOM 801 O O . TYR A 1 100 ? 2.900 2.617 -7.801 1.00 94.19 100 TYR A O 1
ATOM 809 N N . HIS A 1 101 ? 0.683 2.906 -7.522 1.00 91.25 101 HIS A N 1
ATOM 810 C CA . HIS A 1 101 ? 0.450 3.506 -8.836 1.00 91.25 101 HIS A CA 1
ATOM 811 C C . HIS A 1 101 ? 1.337 4.734 -9.047 1.00 91.25 101 HIS A C 1
ATOM 813 O O . HIS A 1 101 ? 2.054 4.804 -10.041 1.00 91.25 101 HIS A O 1
ATOM 819 N N . GLY A 1 102 ? 1.318 5.694 -8.119 1.00 89.56 102 GLY A N 1
ATOM 820 C CA . GLY A 1 102 ? 2.094 6.927 -8.248 1.00 89.56 102 GLY A CA 1
ATOM 821 C C . GLY A 1 102 ? 3.594 6.672 -8.389 1.00 89.56 102 GLY A C 1
ATOM 822 O O . GLY A 1 102 ? 4.258 7.345 -9.173 1.00 89.56 102 GLY A O 1
ATOM 823 N N . VAL A 1 103 ? 4.129 5.680 -7.677 1.00 92.50 103 VAL A N 1
ATOM 824 C CA . VAL A 1 103 ? 5.563 5.374 -7.682 1.00 92.50 103 VAL A CA 1
ATOM 825 C C . VAL A 1 103 ? 6.011 4.651 -8.948 1.00 92.50 103 VAL A C 1
ATOM 827 O O . VAL A 1 103 ? 7.119 4.915 -9.404 1.00 92.50 103 VAL A O 1
ATOM 830 N N . ILE A 1 104 ? 5.212 3.737 -9.503 1.00 90.75 104 ILE A N 1
ATOM 831 C CA . ILE A 1 104 ? 5.670 2.891 -10.621 1.00 90.75 104 ILE A CA 1
ATOM 832 C C . ILE A 1 104 ? 5.061 3.271 -11.971 1.00 90.75 104 ILE A C 1
ATOM 834 O O . ILE A 1 104 ? 5.666 2.982 -12.997 1.00 90.75 104 ILE A O 1
ATOM 838 N N . ALA A 1 105 ? 3.849 3.827 -11.975 1.00 86.06 105 ALA A N 1
ATOM 839 C CA . ALA A 1 105 ? 2.974 3.951 -13.140 1.00 86.06 105 ALA A CA 1
ATOM 840 C C . ALA A 1 105 ? 2.541 5.401 -13.415 1.00 86.06 105 ALA A C 1
ATOM 842 O O . ALA A 1 105 ? 1.633 5.634 -14.206 1.00 86.06 105 ALA A O 1
ATOM 843 N N . SER A 1 106 ? 3.194 6.379 -12.786 1.00 87.31 106 SER A N 1
ATOM 844 C CA . SER A 1 106 ? 3.020 7.795 -13.126 1.00 87.31 106 SER A CA 1
ATOM 845 C C . SER A 1 106 ? 3.865 8.192 -14.333 1.00 87.31 106 SER A C 1
ATOM 847 O O . SER A 1 106 ? 4.861 7.537 -14.661 1.00 87.31 106 SER A O 1
ATOM 849 N N . ARG A 1 107 ? 3.512 9.315 -14.965 1.00 83.00 107 ARG A N 1
ATOM 850 C CA . ARG A 1 107 ? 4.205 9.836 -16.156 1.00 83.00 107 ARG A CA 1
ATOM 851 C C . ARG A 1 107 ? 5.708 9.975 -15.947 1.00 83.00 107 ARG A C 1
ATOM 853 O O . ARG A 1 107 ? 6.497 9.694 -16.842 1.00 83.00 107 ARG A O 1
ATOM 860 N N . GLU A 1 108 ? 6.103 10.400 -14.754 1.00 85.19 108 GLU A N 1
ATOM 861 C CA . GLU A 1 108 ? 7.491 10.671 -14.394 1.00 85.19 108 GLU A CA 1
ATOM 862 C C . GLU A 1 108 ? 8.295 9.397 -14.084 1.00 85.19 108 GLU A C 1
ATOM 864 O O . GLU A 1 108 ? 9.530 9.415 -14.104 1.00 85.19 108 GLU A O 1
ATOM 869 N N . THR A 1 109 ? 7.619 8.287 -13.777 1.00 87.94 109 THR A N 1
ATOM 870 C CA . THR A 1 109 ? 8.257 7.075 -13.246 1.00 87.94 109 THR A CA 1
ATOM 871 C C . THR A 1 109 ? 8.192 5.889 -14.195 1.00 87.94 109 THR A C 1
ATOM 873 O O . THR A 1 109 ? 9.116 5.077 -14.184 1.00 87.94 109 THR A O 1
ATOM 876 N N . MET A 1 110 ? 7.188 5.816 -15.071 1.00 87.44 110 MET A N 1
ATOM 877 C CA . MET A 1 110 ? 6.984 4.685 -15.980 1.00 87.44 110 MET A CA 1
ATOM 878 C C . MET A 1 110 ? 8.240 4.322 -16.784 1.00 87.44 110 MET A C 1
ATOM 880 O O . MET A 1 110 ? 8.647 3.162 -16.791 1.00 87.44 110 MET A O 1
ATOM 884 N N . ASN A 1 111 ? 8.942 5.303 -17.355 1.00 86.44 111 ASN A N 1
ATOM 885 C CA . ASN A 1 111 ? 10.163 5.064 -18.144 1.00 86.44 111 ASN A CA 1
ATOM 886 C C . ASN A 1 111 ? 11.333 4.495 -17.315 1.00 86.44 111 ASN A C 1
ATOM 888 O O . ASN A 1 111 ? 12.272 3.919 -17.863 1.00 86.44 111 ASN A O 1
ATOM 892 N N . ARG A 1 112 ? 11.296 4.640 -15.983 1.00 88.50 112 ARG A N 1
ATOM 893 C CA . ARG A 1 112 ? 12.307 4.083 -15.068 1.00 88.50 112 ARG A CA 1
ATOM 894 C C . ARG A 1 112 ? 12.048 2.615 -14.734 1.00 88.50 112 ARG A C 1
ATOM 896 O O . ARG A 1 112 ? 12.985 1.918 -14.342 1.00 88.50 112 ARG A O 1
ATOM 903 N N . PHE A 1 113 ? 10.802 2.160 -14.863 1.00 88.75 113 PHE A N 1
ATOM 904 C CA . PHE A 1 113 ? 10.360 0.837 -14.422 1.00 88.75 113 PHE A CA 1
ATOM 905 C C . PHE A 1 113 ? 9.931 -0.084 -15.560 1.00 88.75 113 PHE A C 1
ATOM 907 O O . PHE A 1 113 ? 9.984 -1.299 -15.377 1.00 88.75 113 PHE A O 1
ATOM 914 N N . TYR A 1 114 ? 9.532 0.458 -16.709 1.00 88.50 114 TYR A N 1
ATOM 915 C CA . TYR A 1 114 ? 9.069 -0.303 -17.866 1.00 88.50 114 TYR A CA 1
ATOM 916 C C . TYR A 1 114 ? 10.004 -0.122 -19.067 1.00 88.50 114 TYR A C 1
ATOM 918 O O . TYR A 1 114 ? 10.716 0.882 -19.187 1.00 88.50 114 TYR A O 1
ATOM 926 N N . THR A 1 115 ? 10.043 -1.130 -19.936 1.00 86.25 115 THR A N 1
ATOM 927 C CA . THR A 1 115 ? 10.695 -1.041 -21.251 1.00 86.25 115 THR A CA 1
ATOM 928 C C . THR A 1 115 ? 9.758 -0.408 -22.276 1.00 86.25 115 THR A C 1
ATOM 930 O O . THR A 1 115 ? 8.541 -0.412 -22.091 1.00 86.25 115 THR A O 1
ATOM 933 N N . ASP A 1 116 ? 10.298 0.094 -23.384 1.00 85.06 116 ASP A N 1
ATOM 934 C CA . ASP A 1 116 ? 9.485 0.713 -24.442 1.00 85.06 116 ASP A CA 1
ATOM 935 C C . ASP A 1 116 ? 8.481 -0.285 -25.042 1.00 85.06 116 ASP A C 1
ATOM 937 O O . ASP A 1 116 ? 7.344 0.067 -25.350 1.00 85.06 116 ASP A O 1
ATOM 941 N N . GLU A 1 117 ? 8.852 -1.568 -25.113 1.00 84.31 117 GLU A N 1
ATOM 942 C CA . GLU A 1 117 ? 7.944 -2.644 -25.514 1.00 84.31 117 GLU A CA 1
ATOM 943 C C . GLU A 1 117 ? 6.788 -2.830 -24.513 1.00 84.31 117 GLU A C 1
ATOM 945 O O . GLU A 1 117 ? 5.629 -2.993 -24.908 1.00 84.31 117 GLU A O 1
ATOM 950 N N . GLU A 1 118 ? 7.081 -2.796 -23.207 1.00 84.62 118 GLU A N 1
ATOM 951 C CA . GLU A 1 118 ? 6.063 -2.872 -22.156 1.00 84.62 118 GLU A CA 1
ATOM 952 C C . GLU A 1 118 ? 5.124 -1.661 -22.215 1.00 84.62 118 GLU A C 1
ATOM 954 O O . GLU A 1 118 ? 3.908 -1.844 -22.146 1.00 84.62 118 GLU A O 1
ATOM 959 N N . LEU A 1 119 ? 5.662 -0.455 -22.418 1.00 83.00 119 LEU A N 1
ATOM 960 C CA . LEU A 1 119 ? 4.894 0.785 -22.563 1.00 83.00 119 LEU A CA 1
ATOM 961 C C . LEU A 1 119 ? 4.014 0.771 -23.815 1.00 83.00 119 LEU A C 1
ATOM 963 O O . LEU A 1 119 ? 2.831 1.104 -23.741 1.00 83.00 119 LEU A O 1
ATOM 967 N N . GLY A 1 120 ? 4.542 0.300 -24.947 1.00 79.00 120 GLY A N 1
ATOM 968 C CA . GLY A 1 120 ? 3.780 0.146 -26.185 1.00 79.00 120 GLY A CA 1
ATOM 969 C C . GLY A 1 120 ? 2.662 -0.896 -26.073 1.00 79.00 120 GLY A C 1
ATOM 970 O O . GLY A 1 120 ? 1.614 -0.767 -26.705 1.00 79.00 120 GLY A O 1
ATOM 971 N N . LYS A 1 121 ? 2.830 -1.945 -25.256 1.00 79.50 121 LYS A N 1
ATOM 972 C CA . LYS A 1 121 ? 1.725 -2.856 -24.899 1.00 79.50 121 LYS A CA 1
ATOM 973 C C . LYS A 1 121 ? 0.724 -2.170 -23.966 1.00 79.50 121 LYS A C 1
ATOM 975 O O . LYS A 1 121 ? -0.477 -2.346 -24.141 1.00 79.50 121 LYS A O 1
ATOM 980 N N . TRP A 1 122 ? 1.200 -1.367 -23.018 1.00 74.69 122 TRP A N 1
ATOM 981 C CA . TRP A 1 122 ? 0.358 -0.672 -22.048 1.00 74.69 122 TRP A CA 1
ATOM 982 C C . TRP A 1 122 ? -0.586 0.338 -22.708 1.00 74.69 122 TRP A C 1
ATOM 984 O O . TRP A 1 122 ? -1.790 0.264 -22.469 1.00 74.69 122 TRP A O 1
ATOM 994 N N . GLY A 1 123 ? -0.069 1.183 -23.610 1.00 68.19 123 GLY A N 1
ATOM 995 C CA . GLY A 1 123 ? -0.860 2.169 -24.357 1.00 68.19 123 GLY A CA 1
ATOM 996 C C . GLY A 1 123 ? -1.895 1.552 -25.305 1.00 68.19 123 GLY A C 1
ATOM 997 O O . GLY A 1 123 ? -2.955 2.134 -25.513 1.00 68.19 123 GLY A O 1
ATOM 998 N N . ARG A 1 124 ? -1.637 0.340 -25.823 1.00 67.12 124 ARG A N 1
ATOM 999 C CA . ARG A 1 124 ? -2.604 -0.422 -26.637 1.00 67.12 124 ARG A CA 1
ATOM 1000 C C . ARG A 1 124 ? -3.740 -1.033 -25.815 1.00 67.12 124 ARG A C 1
ATOM 1002 O O . ARG A 1 124 ? -4.842 -1.163 -26.328 1.00 67.12 124 ARG A O 1
ATOM 1009 N N . ILE A 1 125 ? -3.471 -1.423 -24.567 1.00 63.59 125 ILE A N 1
ATOM 1010 C CA . ILE A 1 125 ? -4.452 -2.085 -23.689 1.00 63.59 125 ILE A CA 1
ATOM 1011 C C . ILE A 1 125 ? -5.309 -1.066 -22.924 1.00 63.59 125 ILE A C 1
ATOM 1013 O O . ILE A 1 125 ? -6.486 -1.317 -22.700 1.00 63.59 125 ILE A O 1
ATOM 1017 N N . HIS A 1 126 ? -4.733 0.069 -22.522 1.00 63.66 126 HIS A N 1
ATOM 1018 C CA . HIS A 1 126 ? -5.389 1.032 -21.626 1.00 63.66 126 HIS A CA 1
ATOM 1019 C C . HIS A 1 126 ? -5.931 2.274 -22.344 1.00 63.66 126 HIS A C 1
ATOM 1021 O O . HIS A 1 126 ? -6.342 3.211 -21.677 1.00 63.66 126 HIS A O 1
ATOM 1027 N N . GLY A 1 127 ? -5.943 2.275 -23.682 1.00 50.75 127 GLY A N 1
ATOM 1028 C CA . GLY A 1 127 ? -6.669 3.261 -24.480 1.00 50.75 127 GLY A CA 1
ATOM 1029 C C . GLY A 1 127 ? -6.309 4.710 -24.164 1.00 50.75 127 GLY A C 1
ATOM 1030 O O . GLY A 1 127 ? -7.146 5.437 -23.659 1.00 50.75 127 GLY A O 1
ATOM 1031 N N . GLY A 1 128 ? -5.085 5.140 -24.478 1.00 52.44 128 GLY A N 1
ATOM 1032 C CA . GLY A 1 128 ? -4.746 6.567 -24.587 1.00 52.44 128 GLY A CA 1
ATOM 1033 C C . GLY A 1 128 ? -4.837 7.428 -23.319 1.00 52.44 128 GLY A C 1
ATOM 1034 O O . GLY A 1 128 ? -4.472 8.598 -23.404 1.00 52.44 128 GLY A O 1
ATOM 1035 N N . ASP A 1 129 ? -5.264 6.891 -22.172 1.00 57.16 129 ASP A N 1
ATOM 1036 C CA . ASP A 1 129 ? -5.255 7.625 -20.907 1.00 57.16 129 ASP A CA 1
ATOM 1037 C C . ASP A 1 129 ? -3.813 8.023 -20.580 1.00 57.16 129 ASP A C 1
ATOM 1039 O O . ASP A 1 129 ? -2.957 7.180 -20.279 1.00 57.16 129 ASP A O 1
ATOM 1043 N N . GLU A 1 130 ? -3.521 9.322 -20.694 1.00 59.41 130 GLU A N 1
ATOM 1044 C CA . GLU A 1 130 ? -2.201 9.836 -20.368 1.00 59.41 130 GLU A CA 1
ATOM 1045 C C . GLU A 1 130 ? -1.892 9.505 -18.905 1.00 59.41 130 GLU A C 1
ATOM 1047 O O . GLU A 1 130 ? -2.702 9.808 -18.020 1.00 59.41 130 GLU A O 1
ATOM 1052 N N . PRO A 1 131 ? -0.715 8.925 -18.617 1.00 65.19 131 PRO A N 1
ATOM 1053 C CA . PRO A 1 131 ? -0.334 8.679 -17.244 1.00 65.19 131 PRO A CA 1
ATOM 1054 C C . PRO A 1 131 ? -0.377 10.004 -16.480 1.00 65.19 131 PRO A C 1
ATOM 1056 O O . PRO A 1 131 ? 0.198 11.012 -16.901 1.00 65.19 131 PRO A O 1
ATOM 1059 N N . HIS A 1 132 ? -1.093 10.022 -15.358 1.00 76.31 132 HIS A N 1
ATOM 1060 C CA . HIS A 1 132 ? -1.195 11.227 -14.552 1.00 76.31 132 HIS A CA 1
ATOM 1061 C C . HIS A 1 132 ? 0.122 11.501 -13.815 1.00 76.31 132 HIS A C 1
ATOM 1063 O O . HIS A 1 132 ? 0.989 10.633 -13.651 1.00 76.31 132 HIS A O 1
ATOM 1069 N N . ARG A 1 133 ? 0.264 12.746 -13.351 1.00 84.94 133 ARG A N 1
ATOM 1070 C CA . ARG A 1 133 ? 1.392 13.158 -12.512 1.00 84.94 133 ARG A CA 1
ATOM 1071 C C . ARG A 1 133 ? 1.408 12.355 -11.220 1.00 84.94 133 ARG A C 1
ATOM 1073 O O . ARG A 1 133 ? 0.358 12.104 -10.630 1.00 84.94 133 ARG A O 1
ATOM 1080 N N . ILE A 1 134 ? 2.601 12.057 -10.717 1.00 87.44 134 ILE A N 1
ATOM 1081 C CA . ILE A 1 134 ? 2.806 11.340 -9.450 1.00 87.44 134 ILE A CA 1
ATOM 1082 C C . ILE A 1 134 ? 1.930 11.857 -8.288 1.00 87.44 134 ILE A C 1
ATOM 1084 O O . ILE A 1 134 ? 1.328 11.066 -7.558 1.00 87.44 134 ILE A O 1
ATOM 1088 N N . TRP A 1 135 ? 1.776 13.178 -8.155 1.00 87.94 135 TRP A N 1
ATOM 1089 C CA . TRP A 1 135 ? 0.998 13.811 -7.084 1.00 87.94 135 TRP A CA 1
ATOM 1090 C C . TRP A 1 135 ? -0.506 13.543 -7.147 1.00 87.94 135 TRP A C 1
ATOM 1092 O O . TRP A 1 135 ? -1.147 13.493 -6.098 1.00 87.94 135 TRP A O 1
ATOM 1102 N N . ALA A 1 136 ? -1.054 13.290 -8.340 1.00 87.50 136 ALA A N 1
ATOM 1103 C CA . ALA A 1 136 ? -2.458 12.913 -8.506 1.00 87.50 136 ALA A CA 1
ATOM 1104 C C . ALA A 1 136 ? -2.777 11.562 -7.841 1.00 87.50 136 ALA A C 1
ATOM 1106 O O . ALA A 1 136 ? -3.932 11.268 -7.545 1.00 87.50 136 ALA A O 1
ATOM 1107 N N . HIS A 1 137 ? -1.750 10.754 -7.567 1.00 89.25 137 HIS A N 1
ATOM 1108 C CA . HIS A 1 137 ? -1.877 9.470 -6.888 1.00 89.25 137 HIS A CA 1
ATOM 1109 C C . HIS A 1 137 ? -1.349 9.513 -5.453 1.00 89.25 137 HIS A C 1
ATOM 1111 O O . HIS A 1 137 ? -1.999 8.980 -4.554 1.00 89.25 137 HIS A O 1
ATOM 1117 N N . LEU A 1 138 ? -0.208 10.173 -5.216 1.00 90.06 138 LEU A N 1
ATOM 1118 C CA . LEU A 1 138 ? 0.381 10.254 -3.878 1.00 90.06 138 LEU A CA 1
ATOM 1119 C C . LEU A 1 138 ? -0.505 11.013 -2.889 1.00 90.06 138 LEU A C 1
ATOM 1121 O O . LEU A 1 138 ? -0.695 10.533 -1.776 1.00 90.06 138 LEU A O 1
ATOM 1125 N N . GLY A 1 139 ? -1.073 12.157 -3.289 1.00 90.81 139 GLY A N 1
ATOM 1126 C CA . GLY A 1 139 ? -1.922 12.971 -2.412 1.00 90.81 139 GLY A CA 1
ATOM 1127 C C . GLY A 1 139 ? -3.123 12.184 -1.877 1.00 90.81 139 GLY A C 1
ATOM 1128 O O . GLY A 1 139 ? -3.239 12.013 -0.663 1.00 90.81 139 GLY A O 1
ATOM 1129 N N . PRO A 1 140 ? -3.969 11.616 -2.758 1.00 92.44 140 PRO A N 1
ATOM 1130 C CA . PRO A 1 140 ? -5.061 10.746 -2.331 1.00 92.44 140 PRO A CA 1
ATOM 1131 C C . PRO A 1 140 ? -4.582 9.518 -1.550 1.00 92.44 140 PRO A C 1
ATOM 1133 O O . PRO A 1 140 ? -5.223 9.133 -0.580 1.00 92.44 140 PRO A O 1
ATOM 1136 N N . GLY A 1 141 ? -3.448 8.916 -1.924 1.00 93.81 141 GLY A N 1
ATOM 1137 C CA . GLY A 1 141 ? -2.890 7.769 -1.204 1.00 93.81 141 GLY A CA 1
ATOM 1138 C C . GLY A 1 141 ? -2.571 8.078 0.261 1.00 93.81 141 GLY A C 1
ATOM 1139 O O . GLY A 1 141 ? -2.996 7.350 1.156 1.00 93.81 141 GLY A O 1
ATOM 1140 N N . LEU A 1 142 ? -1.884 9.195 0.511 1.00 95.56 142 LEU A N 1
ATOM 1141 C CA . LEU A 1 142 ? -1.580 9.675 1.861 1.00 95.56 142 LEU A CA 1
ATOM 1142 C C . LEU A 1 142 ? -2.845 10.077 2.624 1.00 95.56 142 LEU A C 1
ATOM 1144 O O . LEU A 1 142 ? -2.962 9.785 3.812 1.00 95.56 142 LEU A O 1
ATOM 1148 N N . LEU A 1 143 ? -3.810 10.694 1.936 1.00 95.50 143 LEU A N 1
ATOM 1149 C CA . LEU A 1 143 ? -5.087 11.072 2.534 1.00 95.50 143 LEU A CA 1
ATOM 1150 C C . LEU A 1 143 ? -5.848 9.844 3.045 1.00 95.50 143 LEU A C 1
ATOM 1152 O O . LEU A 1 143 ? -6.330 9.856 4.170 1.00 95.50 143 LEU A O 1
ATOM 1156 N N . TYR A 1 144 ? -5.901 8.757 2.270 1.00 95.88 144 TYR A N 1
ATOM 1157 C CA . TYR A 1 144 ? -6.510 7.498 2.713 1.00 95.88 144 TYR A CA 1
ATOM 1158 C C . TYR A 1 144 ? -5.797 6.925 3.944 1.00 95.88 144 TYR A C 1
ATOM 1160 O O . TYR A 1 144 ? -6.454 6.511 4.901 1.00 95.88 144 TYR A O 1
ATOM 1168 N N . LEU A 1 145 ? -4.460 6.930 3.945 1.00 95.75 145 LEU A N 1
ATOM 1169 C CA . LEU A 1 145 ? -3.674 6.436 5.076 1.00 95.75 145 LEU A CA 1
ATOM 1170 C C . LEU A 1 145 ? -3.903 7.252 6.353 1.00 95.75 145 LEU A C 1
ATOM 1172 O O . LEU A 1 145 ? -3.912 6.680 7.433 1.00 95.75 145 LEU A O 1
ATOM 1176 N N . ALA A 1 146 ? -4.128 8.561 6.258 1.00 95.75 146 ALA A N 1
ATOM 1177 C CA . ALA A 1 146 ? -4.346 9.402 7.431 1.00 95.75 146 ALA A CA 1
ATOM 1178 C C . ALA A 1 146 ? -5.820 9.456 7.869 1.00 95.75 146 ALA A C 1
ATOM 1180 O O . ALA A 1 146 ? -6.133 9.271 9.045 1.00 95.75 146 ALA A O 1
ATOM 1181 N N . CYS A 1 147 ? -6.745 9.713 6.943 1.00 97.12 147 CYS A N 1
ATOM 1182 C CA . CYS A 1 147 ? -8.132 10.037 7.273 1.00 97.12 147 CYS A CA 1
ATOM 1183 C C . CYS A 1 147 ? -8.900 8.859 7.863 1.00 97.12 147 CYS A C 1
ATOM 1185 O O . CYS A 1 147 ? -9.634 9.049 8.827 1.00 97.12 147 CYS A O 1
ATOM 1187 N N . TYR A 1 148 ? -8.736 7.651 7.324 1.00 97.81 148 TYR A N 1
ATOM 1188 C CA . TYR A 1 148 ? -9.510 6.498 7.788 1.00 97.81 148 TYR A CA 1
ATOM 1189 C C . TYR A 1 148 ? -9.150 6.054 9.214 1.00 97.81 148 TYR A C 1
ATOM 1191 O O . TYR A 1 148 ? -10.068 5.832 10.005 1.00 97.81 148 TYR A O 1
ATOM 1199 N N . PRO A 1 149 ? -7.866 5.986 9.613 1.00 97.25 149 PRO A N 1
ATOM 1200 C CA . PRO A 1 149 ? -7.514 5.727 11.005 1.00 97.25 149 PRO A CA 1
ATOM 1201 C C . PRO A 1 149 ? -7.932 6.858 11.941 1.00 97.25 149 PRO A C 1
ATOM 1203 O O . PRO A 1 149 ? -8.438 6.579 13.022 1.00 97.25 149 PRO A O 1
ATOM 1206 N N . MET A 1 150 ? -7.781 8.124 11.531 1.00 97.44 150 MET A N 1
ATOM 1207 C CA . MET A 1 150 ? -8.248 9.258 12.338 1.00 97.44 150 MET A CA 1
ATOM 1208 C C . MET A 1 150 ? -9.764 9.212 12.552 1.00 97.44 150 MET A C 1
ATOM 1210 O O . MET A 1 150 ? -10.231 9.407 13.670 1.00 97.44 150 MET A O 1
ATOM 1214 N N . ALA A 1 151 ? -10.532 8.894 11.509 1.00 96.94 151 ALA A N 1
ATOM 1215 C CA . ALA A 1 151 ? -11.977 8.730 11.606 1.00 96.94 151 ALA A CA 1
ATOM 1216 C C . ALA A 1 151 ? -12.357 7.541 12.506 1.00 96.94 151 ALA A C 1
ATOM 1218 O O . ALA A 1 151 ? -13.310 7.638 13.275 1.00 96.94 151 ALA A O 1
ATOM 1219 N N . ALA A 1 152 ? -11.591 6.446 12.466 1.00 96.88 152 ALA A N 1
ATOM 1220 C CA . ALA A 1 152 ? -11.780 5.317 13.373 1.00 96.88 152 ALA A CA 1
ATOM 1221 C C . ALA A 1 152 ? -11.519 5.705 14.836 1.00 96.88 152 ALA A C 1
ATOM 1223 O O . ALA A 1 152 ? -12.325 5.374 15.698 1.00 96.88 152 ALA A O 1
ATOM 1224 N N . ILE A 1 153 ? -10.446 6.450 15.120 1.00 96.69 153 ILE A N 1
ATOM 1225 C CA . ILE A 1 153 ? -10.163 6.960 16.471 1.00 96.69 153 ILE A CA 1
ATOM 1226 C C . ILE A 1 153 ? -11.292 7.880 16.940 1.00 96.69 153 ILE A C 1
ATOM 1228 O O . ILE A 1 153 ? -11.808 7.692 18.038 1.00 96.69 153 ILE A O 1
ATOM 1232 N N . ALA A 1 154 ? -11.723 8.824 16.099 1.00 96.31 154 ALA A N 1
ATOM 1233 C CA . ALA A 1 154 ? -12.818 9.733 16.423 1.00 96.31 154 ALA A CA 1
ATOM 1234 C C . ALA A 1 154 ? -14.113 8.974 16.755 1.00 96.31 154 ALA A C 1
ATOM 1236 O O . ALA A 1 154 ? -14.773 9.301 17.738 1.00 96.31 154 ALA A O 1
ATOM 1237 N N . LEU A 1 155 ? -14.435 7.919 15.998 1.00 94.38 155 LEU A N 1
ATOM 1238 C CA . LEU A 1 155 ? -15.578 7.050 16.281 1.00 94.38 155 LEU A CA 1
ATOM 1239 C C . LEU A 1 155 ? -15.486 6.413 17.676 1.00 94.38 155 LEU A C 1
ATOM 1241 O O . LEU A 1 155 ? -16.478 6.394 18.394 1.00 94.38 155 LEU A O 1
ATOM 1245 N N . GLY A 1 156 ? -14.306 5.925 18.065 1.00 90.88 156 GLY A N 1
ATOM 1246 C CA . GLY A 1 156 ? -14.081 5.331 19.387 1.00 90.88 156 GLY A CA 1
ATOM 1247 C C . GLY A 1 156 ? -14.034 6.331 20.546 1.00 90.88 156 GLY A C 1
ATOM 1248 O O . GLY A 1 156 ? -14.100 5.917 21.696 1.00 90.88 156 GLY A O 1
ATOM 1249 N N . CYS A 1 157 ? -13.890 7.631 20.271 1.00 90.62 157 CYS A N 1
ATOM 1250 C CA . CYS A 1 157 ? -13.977 8.682 21.289 1.00 90.62 157 CYS A CA 1
ATOM 1251 C C . CYS A 1 157 ? -15.407 9.205 21.488 1.00 90.62 157 CYS A C 1
ATOM 1253 O O . CYS A 1 157 ? -15.695 9.783 22.532 1.00 90.62 157 CYS A O 1
ATOM 1255 N N . LEU A 1 158 ? -16.275 9.058 20.483 1.00 84.56 158 LEU A N 1
ATOM 1256 C CA . LEU A 1 158 ? -17.649 9.569 20.499 1.00 84.56 158 LEU A CA 1
ATOM 1257 C C . LEU A 1 158 ? -18.670 8.568 21.070 1.00 84.56 158 LEU A C 1
ATOM 1259 O O . LEU A 1 158 ? -19.776 8.987 21.408 1.00 84.56 158 LEU A O 1
ATOM 1263 N N . LEU A 1 159 ? -18.321 7.278 21.149 1.00 68.12 159 LEU A N 1
ATOM 1264 C CA . LEU A 1 159 ? -19.188 6.160 21.550 1.00 68.12 159 LEU A CA 1
ATOM 1265 C C . LEU A 1 159 ? -18.513 5.289 22.612 1.00 68.12 159 LEU A C 1
ATOM 1267 O O . LEU A 1 159 ? -19.239 4.801 23.505 1.00 68.12 159 LEU A O 1
#

Sequence (159 aa):
MEYGTSALLFFYGLFWAEILATSARYKGFPTVTLWAHWGCRDERTRRLKRMVVSVILLNIFPIVWLGVLYTWVVPKKSGVVPVSMAALASLSIFGITRLYHGVIASRETMNRFYTDEELGKWGRIHGGDEPHRIWAHLGPGLLYLACYPMAAIALGCLL